Protein AF-A0AAT9LEZ1-F1 (afdb_monomer)

Solvent-accessible surface area (backbone atoms only — not comparable to full-atom values): 3744 Å² total; per-residue (Å²): 132,88,76,79,56,72,65,57,68,60,46,51,59,52,52,38,49,53,48,11,49,50,43,22,50,52,31,46,76,70,75,42,81,28,67,68,39,30,54,48,36,66,71,45,88,71,60,65,60,60,52,49,53,48,54,53,55,50,54,54,57,59,71,76,101

Secondary structure (DSSP, 8-state):
-----HHHHHHHHHHHHHHHHHHHHHHHHTTS-SHHHHHHHHH-S-HHHHHHHHHHHHHHHHHT-

Mean predicted aligned error: 9.12 Å

Radius of gyration: 15.35 Å; Cα contacts (8 Å, |Δi|>4): 29; chains: 1; bounding box: 37×17×46 Å

Nearest PDB structures (foldseek):
  7a0g-assembly1_FFF  TM=4.136E-01  e=6.684E+00  Serratia marcescens

Structure (mmCIF, N/CA/C/O backbone):
data_AF-A0AAT9LEZ1-F1
#
_entry.id   AF-A0AAT9LEZ1-F1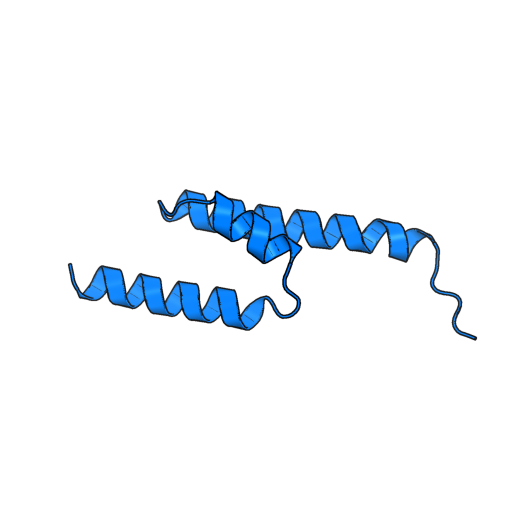
#
loop_
_atom_site.group_PDB
_atom_site.id
_atom_site.type_symbol
_atom_site.label_atom_id
_atom_site.label_alt_id
_atom_site.label_comp_id
_atom_site.label_asym_id
_atom_site.label_entity_id
_atom_site.label_seq_id
_atom_site.pdbx_PDB_ins_code
_atom_site.Cartn_x
_atom_site.Cartn_y
_atom_site.Cartn_z
_atom_site.occupancy
_atom_site.B_iso_or_equiv
_atom_site.auth_seq_id
_atom_site.auth_comp_id
_atom_site.auth_asym_id
_atom_site.auth_atom_id
_atom_site.pdbx_PDB_model_num
ATOM 1 N N . MET A 1 1 ? 25.395 7.131 -19.899 1.00 57.34 1 MET A N 1
ATOM 2 C CA . MET A 1 1 ? 23.997 7.482 -19.563 1.00 57.34 1 MET A CA 1
ATOM 3 C C . MET A 1 1 ? 23.193 6.192 -19.545 1.00 57.34 1 MET A C 1
ATOM 5 O O . MET A 1 1 ? 23.078 5.570 -20.591 1.00 57.34 1 MET A O 1
ATOM 9 N N . TYR A 1 2 ? 22.734 5.730 -18.379 1.00 68.62 2 TYR A N 1
ATOM 10 C CA . TYR A 1 2 ? 21.868 4.547 -18.298 1.00 68.62 2 TYR A CA 1
ATOM 11 C C . TYR A 1 2 ? 20.524 4.890 -18.948 1.00 68.62 2 TYR A C 1
ATOM 13 O O . TYR A 1 2 ? 19.803 5.755 -18.453 1.00 68.62 2 TYR A O 1
ATOM 21 N N . GLN A 1 3 ? 20.212 4.262 -20.079 1.00 79.88 3 GLN A N 1
ATOM 22 C CA . GLN A 1 3 ? 18.906 4.402 -20.712 1.00 79.88 3 GLN A CA 1
ATOM 23 C C . GLN A 1 3 ? 17.938 3.498 -19.954 1.00 79.88 3 GLN A C 1
ATOM 25 O O . GLN A 1 3 ? 18.018 2.275 -20.056 1.00 79.88 3 GLN A O 1
ATOM 30 N N . ILE A 1 4 ? 17.066 4.094 -19.137 1.00 80.44 4 ILE A N 1
ATOM 31 C CA . ILE A 1 4 ? 15.975 3.355 -18.499 1.00 80.44 4 ILE A CA 1
ATOM 32 C C . ILE A 1 4 ? 15.113 2.785 -19.632 1.00 80.44 4 ILE A C 1
ATOM 34 O O . ILE A 1 4 ? 14.616 3.558 -20.457 1.00 80.44 4 ILE A O 1
ATOM 38 N N . PRO A 1 5 ? 14.937 1.461 -19.717 1.00 86.44 5 PRO A N 1
ATOM 39 C CA . PRO A 1 5 ? 14.179 0.882 -20.808 1.00 86.44 5 PRO A CA 1
ATOM 40 C C . PRO A 1 5 ? 12.691 1.242 -20.676 1.00 86.44 5 PRO A C 1
ATOM 42 O O . PRO A 1 5 ? 12.146 1.259 -19.574 1.00 86.44 5 PRO A O 1
ATOM 45 N N . LEU A 1 6 ? 12.012 1.512 -21.799 1.00 83.19 6 LEU A N 1
ATOM 46 C CA . LEU A 1 6 ? 10.609 1.968 -21.814 1.00 83.19 6 LEU A CA 1
ATOM 47 C C . LEU A 1 6 ? 9.646 1.033 -21.065 1.00 83.19 6 LEU A C 1
ATOM 49 O O . LEU A 1 6 ? 8.684 1.498 -20.460 1.00 83.19 6 LEU A O 1
ATOM 53 N N . TRP A 1 7 ? 9.918 -0.273 -21.049 1.00 86.19 7 TRP A N 1
ATOM 54 C CA . TRP A 1 7 ? 9.102 -1.232 -20.305 1.00 86.19 7 TRP A CA 1
ATOM 55 C C . TRP A 1 7 ? 9.137 -0.994 -18.789 1.00 86.19 7 TRP A C 1
ATOM 57 O O . TRP A 1 7 ? 8.152 -1.276 -18.112 1.00 86.19 7 TRP A O 1
ATOM 67 N N . ALA A 1 8 ? 10.223 -0.433 -18.246 1.00 85.50 8 ALA A N 1
ATOM 68 C CA . ALA A 1 8 ? 10.336 -0.143 -16.817 1.00 85.50 8 ALA A CA 1
ATOM 69 C C . ALA A 1 8 ? 9.341 0.945 -16.381 1.00 85.50 8 ALA A C 1
ATOM 71 O O . ALA A 1 8 ? 8.778 0.867 -15.289 1.00 85.50 8 ALA A O 1
ATOM 72 N N . TRP A 1 9 ? 9.047 1.904 -17.265 1.00 84.50 9 TRP A N 1
ATOM 73 C CA . TRP A 1 9 ? 8.017 2.919 -17.036 1.00 84.50 9 TRP A CA 1
ATOM 74 C C . TRP A 1 9 ? 6.605 2.333 -17.002 1.00 84.50 9 TRP A C 1
ATOM 76 O O . TRP A 1 9 ? 5.771 2.824 -16.250 1.00 84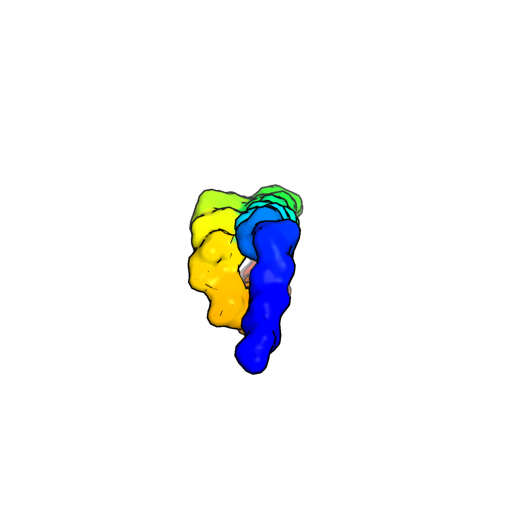.50 9 TRP A O 1
ATOM 86 N N . ALA A 1 10 ? 6.344 1.264 -17.760 1.00 86.31 10 ALA A N 1
ATOM 87 C CA . ALA A 1 10 ? 5.078 0.534 -17.702 1.00 86.31 10 ALA A CA 1
ATOM 88 C C . ALA A 1 10 ? 4.983 -0.383 -16.468 1.00 86.31 10 ALA A C 1
ATOM 90 O O . ALA A 1 10 ? 3.897 -0.608 -15.941 1.00 86.31 10 ALA A O 1
ATOM 91 N N . LEU A 1 11 ? 6.115 -0.888 -15.974 1.00 87.56 11 LEU A N 1
ATOM 92 C CA . LEU A 1 11 ? 6.168 -1.790 -14.820 1.00 87.56 11 LEU A CA 1
ATOM 93 C C . LEU A 1 11 ? 5.947 -1.069 -13.481 1.00 87.56 11 LEU A C 1
ATOM 95 O O . LEU A 1 11 ? 5.339 -1.631 -12.573 1.00 87.56 11 LEU A O 1
ATOM 99 N N . LEU A 1 12 ? 6.369 0.192 -13.380 1.00 83.12 12 LEU A N 1
ATOM 100 C CA . LEU A 1 12 ? 6.147 1.066 -12.221 1.00 83.12 12 LEU A CA 1
ATOM 101 C C . LEU A 1 12 ? 4.669 1.163 -11.782 1.00 83.12 12 LEU A C 1
ATOM 103 O O . LEU A 1 12 ? 4.371 0.810 -10.639 1.00 83.12 12 LEU A O 1
ATOM 107 N N . PRO A 1 13 ? 3.719 1.580 -12.643 1.00 86.06 13 PRO A N 1
ATOM 108 C CA . PRO A 1 13 ? 2.311 1.657 -12.268 1.00 86.06 13 PRO A CA 1
ATOM 109 C C . PRO A 1 13 ? 1.706 0.277 -12.004 1.00 86.06 13 PRO A C 1
ATOM 111 O O . PRO A 1 13 ? 0.862 0.151 -11.123 1.00 86.06 13 PRO A O 1
ATOM 114 N N . VAL A 1 14 ? 2.156 -0.774 -12.697 1.00 88.31 14 VAL A N 1
ATOM 115 C CA . VAL A 1 14 ? 1.679 -2.147 -12.460 1.00 88.31 14 VAL A CA 1
ATOM 116 C C . VAL A 1 14 ? 2.042 -2.610 -11.050 1.00 88.31 14 VAL A C 1
ATOM 118 O O . VAL A 1 14 ? 1.181 -3.107 -10.326 1.00 88.31 14 VAL A O 1
ATOM 121 N N . ILE A 1 15 ? 3.287 -2.393 -10.624 1.00 84.75 15 ILE A N 1
ATOM 122 C CA . ILE A 1 15 ? 3.734 -2.740 -9.270 1.00 84.75 15 ILE A CA 1
ATOM 123 C C . ILE A 1 15 ? 2.985 -1.910 -8.220 1.00 84.75 15 ILE A C 1
ATOM 125 O O . ILE A 1 15 ? 2.522 -2.472 -7.227 1.00 84.75 15 ILE A O 1
ATOM 129 N N . LEU A 1 16 ? 2.801 -0.605 -8.449 1.00 80.94 16 LEU A N 1
ATOM 130 C CA . LEU A 1 16 ? 2.045 0.270 -7.542 1.00 80.94 16 LEU A CA 1
ATOM 131 C C . LEU A 1 16 ? 0.578 -0.163 -7.400 1.00 80.94 16 LEU A C 1
ATOM 133 O O . LEU A 1 16 ? 0.040 -0.175 -6.293 1.00 80.94 16 LEU A O 1
ATOM 137 N N . LEU A 1 17 ? -0.061 -0.573 -8.498 1.00 84.62 17 LEU A N 1
ATOM 138 C CA . LEU A 1 17 ? -1.434 -1.078 -8.487 1.00 84.62 17 LEU A CA 1
ATOM 139 C C . LEU A 1 17 ? -1.541 -2.421 -7.764 1.00 84.62 17 LEU A C 1
ATOM 141 O O . LEU A 1 17 ? -2.455 -2.602 -6.962 1.00 84.62 17 LEU A O 1
ATOM 145 N N . ILE A 1 18 ? -0.602 -3.344 -7.994 1.00 86.50 18 ILE A N 1
ATOM 146 C CA . ILE A 1 18 ? -0.561 -4.635 -7.290 1.00 86.50 18 ILE A CA 1
ATOM 147 C C . ILE A 1 18 ? -0.367 -4.412 -5.785 1.00 86.50 18 ILE A C 1
ATOM 149 O O . ILE A 1 18 ? -1.084 -5.017 -4.985 1.00 86.50 18 ILE A O 1
ATOM 153 N N . GLN A 1 19 ? 0.541 -3.510 -5.398 1.00 81.50 19 GLN A N 1
ATOM 154 C CA . GLN A 1 19 ? 0.767 -3.125 -4.004 1.00 81.50 19 GLN A CA 1
ATOM 155 C C . GLN A 1 19 ? -0.508 -2.547 -3.374 1.00 81.50 19 GLN A C 1
ATOM 157 O O . GLN A 1 19 ? -0.942 -3.011 -2.318 1.00 81.50 19 GLN A O 1
ATOM 162 N N . ALA A 1 20 ? -1.142 -1.569 -4.023 1.00 78.75 20 ALA A N 1
ATOM 163 C CA . ALA A 1 20 ? -2.369 -0.953 -3.526 1.00 78.75 20 ALA A CA 1
ATOM 164 C C . ALA A 1 20 ? -3.524 -1.961 -3.418 1.00 78.75 20 ALA A C 1
ATOM 166 O O . ALA A 1 20 ? -4.258 -1.957 -2.428 1.00 78.75 20 ALA A O 1
ATOM 167 N N . PHE A 1 21 ? -3.652 -2.868 -4.392 1.00 84.81 21 PHE A N 1
ATOM 168 C CA . PHE A 1 21 ? -4.670 -3.918 -4.400 1.00 84.81 21 PHE A CA 1
ATOM 169 C C . PHE A 1 21 ? -4.475 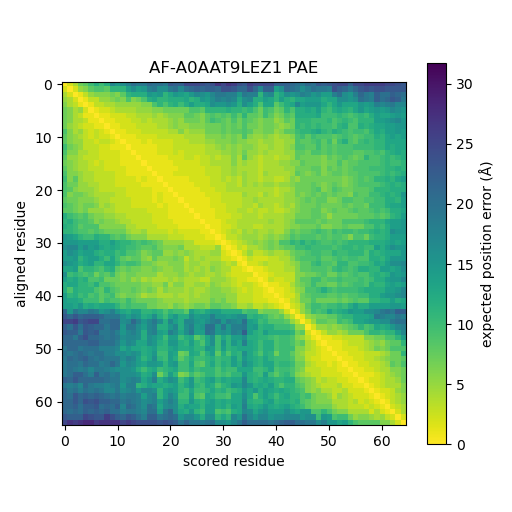-4.921 -3.258 1.00 84.81 21 PHE A C 1
ATOM 171 O O . PHE A 1 21 ? -5.440 -5.306 -2.596 1.00 84.81 21 PHE A O 1
ATOM 178 N N . TRP A 1 22 ? -3.227 -5.303 -2.976 1.00 81.19 22 TRP A N 1
ATOM 179 C CA . TRP A 1 22 ? -2.895 -6.172 -1.847 1.00 81.19 22 TRP A CA 1
ATOM 180 C C . TRP A 1 22 ? -3.289 -5.554 -0.505 1.00 81.19 22 TRP A C 1
ATOM 182 O O . TRP A 1 22 ? -3.937 -6.217 0.306 1.00 81.19 22 TRP A O 1
ATOM 192 N N . ILE A 1 23 ? -2.963 -4.279 -0.283 1.00 75.50 23 ILE A N 1
ATOM 193 C CA . ILE A 1 23 ? -3.298 -3.575 0.964 1.00 75.50 23 ILE A CA 1
ATOM 194 C C . ILE A 1 23 ? -4.820 -3.386 1.080 1.00 75.50 23 ILE A C 1
ATOM 196 O O . ILE A 1 23 ? -5.395 -3.610 2.146 1.00 75.50 23 ILE A O 1
ATOM 200 N N . PHE A 1 24 ? -5.494 -3.042 -0.021 1.00 80.88 24 PHE A N 1
ATOM 201 C CA . PHE A 1 24 ? -6.954 -2.933 -0.067 1.00 80.88 24 PHE A CA 1
ATOM 202 C C . PHE A 1 24 ? -7.632 -4.254 0.327 1.00 80.88 24 PHE 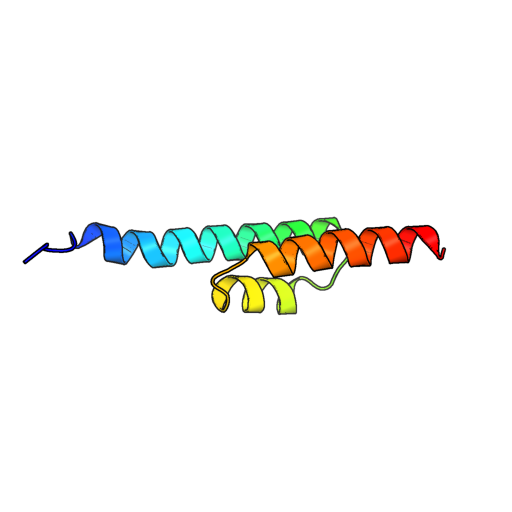A C 1
ATOM 204 O O . PHE A 1 24 ? -8.569 -4.272 1.132 1.00 80.88 24 PHE A O 1
ATOM 211 N N . GLN A 1 25 ? -7.131 -5.375 -0.196 1.00 81.62 25 GLN A N 1
ATOM 212 C CA . GLN A 1 25 ? -7.669 -6.700 0.091 1.00 81.62 25 GLN A CA 1
ATOM 213 C C . GLN A 1 25 ? -7.351 -7.166 1.520 1.00 81.62 25 GLN A C 1
ATOM 215 O O . GLN A 1 25 ? -8.217 -7.762 2.165 1.00 81.62 25 GLN A O 1
ATOM 220 N N . ASP A 1 26 ? -6.153 -6.886 2.039 1.00 78.75 26 ASP A N 1
ATOM 221 C CA . ASP A 1 26 ? -5.776 -7.212 3.421 1.00 78.75 26 ASP A CA 1
ATOM 222 C C . ASP A 1 26 ? -6.625 -6.420 4.433 1.00 78.75 26 ASP A C 1
ATOM 224 O O . ASP A 1 26 ? -7.192 -7.005 5.359 1.00 78.75 26 ASP A O 1
ATOM 228 N N . ALA A 1 27 ? -6.848 -5.123 4.191 1.00 73.50 27 ALA A N 1
ATOM 229 C CA . ALA A 1 27 ? -7.746 -4.299 5.001 1.00 73.50 27 ALA A CA 1
ATOM 230 C C . ALA A 1 27 ? -9.191 -4.826 4.987 1.00 73.50 27 ALA A C 1
ATOM 232 O O . ALA A 1 27 ? -9.818 -4.955 6.044 1.00 73.50 27 ALA A O 1
ATOM 233 N N . LYS A 1 28 ? -9.695 -5.206 3.803 1.00 77.88 28 LYS A N 1
ATOM 234 C CA . LYS A 1 28 ? -11.040 -5.775 3.636 1.00 77.88 28 LYS A CA 1
ATOM 235 C C . LYS A 1 28 ? -11.199 -7.095 4.394 1.00 77.88 28 LYS A C 1
ATOM 237 O O . LYS A 1 28 ? -12.196 -7.282 5.088 1.00 77.88 28 LYS A O 1
ATOM 242 N N . ARG A 1 29 ? -10.210 -7.995 4.313 1.00 75.38 29 ARG A N 1
ATOM 243 C CA . ARG A 1 29 ? -10.207 -9.277 5.047 1.00 75.38 29 ARG A CA 1
ATOM 244 C C . ARG A 1 29 ? -10.196 -9.089 6.565 1.00 75.38 29 ARG A C 1
ATOM 246 O O . ARG A 1 29 ? -10.719 -9.935 7.281 1.00 75.38 29 ARG A O 1
ATOM 253 N N . ARG A 1 30 ? -9.629 -7.986 7.056 1.00 72.81 30 ARG A N 1
ATOM 254 C CA . ARG A 1 30 ? -9.563 -7.652 8.488 1.00 72.81 30 ARG A CA 1
ATOM 255 C C . ARG A 1 30 ? -10.773 -6.857 8.994 1.00 72.81 30 ARG A C 1
ATOM 257 O O . ARG A 1 30 ? -10.789 -6.478 10.162 1.00 72.81 30 ARG A O 1
ATOM 264 N N . GLY A 1 31 ? -11.778 -6.607 8.146 1.00 69.94 31 GLY A N 1
ATOM 265 C CA . GLY A 1 31 ? -12.978 -5.841 8.506 1.00 69.94 31 GLY A CA 1
ATOM 266 C C . GLY A 1 31 ? -12.716 -4.345 8.713 1.00 69.94 31 GLY A C 1
ATOM 267 O O . GLY A 1 31 ? -13.485 -3.671 9.394 1.00 69.94 31 GLY A O 1
ATOM 268 N N . LEU A 1 32 ? -11.615 -3.828 8.162 1.00 66.69 32 LEU A N 1
ATOM 269 C CA . LEU A 1 32 ? -11.241 -2.417 8.210 1.00 66.69 32 LEU A CA 1
ATOM 270 C C . LEU A 1 32 ? -11.700 -1.727 6.922 1.00 66.69 32 LEU A C 1
ATOM 272 O O . LEU A 1 32 ? -11.753 -2.352 5.865 1.00 66.69 32 LEU A O 1
ATOM 276 N N . ASN A 1 33 ? -12.015 -0.431 6.994 1.00 73.25 33 ASN A N 1
ATOM 277 C CA . ASN A 1 33 ? -12.421 0.340 5.818 1.00 73.25 33 ASN A CA 1
ATOM 278 C C . ASN A 1 33 ? -11.274 0.366 4.784 1.00 73.25 33 ASN A C 1
ATOM 280 O O . ASN A 1 33 ? -10.246 0.969 5.086 1.00 73.25 33 ASN A O 1
ATOM 284 N N . PRO A 1 34 ? -11.417 -0.251 3.594 1.00 69.62 34 PRO A N 1
ATOM 285 C CA . PRO A 1 34 ? -10.312 -0.472 2.659 1.00 69.62 34 PRO A CA 1
ATOM 286 C C . PRO A 1 34 ? -9.943 0.769 1.820 1.00 69.62 34 PRO A C 1
ATOM 288 O O . PRO A 1 34 ? -8.845 0.835 1.271 1.00 69.62 34 PRO A O 1
ATOM 291 N N . TRP A 1 35 ? -10.815 1.780 1.761 1.00 69.94 35 TRP A N 1
ATOM 292 C CA . TRP A 1 35 ? -10.614 3.027 1.006 1.00 69.94 35 TRP A CA 1
ATOM 293 C C . TRP A 1 35 ? -9.349 3.821 1.389 1.00 69.94 35 TRP A C 1
ATOM 295 O O . TRP A 1 35 ? -8.528 4.086 0.507 1.00 69.94 35 TRP A O 1
ATOM 305 N N . PRO A 1 36 ? -9.128 4.174 2.675 1.00 73.31 36 PRO A N 1
ATOM 306 C CA . PRO A 1 36 ? -7.911 4.878 3.088 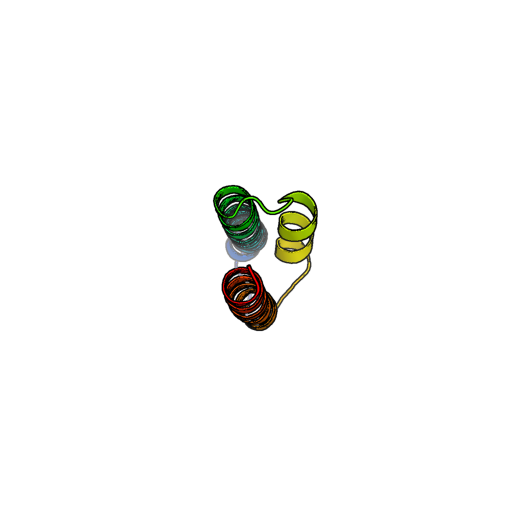1.00 73.31 36 PRO A CA 1
ATOM 307 C C . PRO A 1 36 ? -6.635 4.067 2.820 1.00 73.31 36 PRO A C 1
ATOM 309 O O . PRO A 1 36 ? -5.586 4.640 2.542 1.00 73.31 36 PRO A O 1
ATOM 312 N N . TRP A 1 37 ? -6.719 2.736 2.832 1.00 70.44 37 TRP A N 1
ATOM 313 C CA . TRP A 1 37 ? -5.572 1.853 2.622 1.00 70.44 37 TRP A CA 1
ATOM 314 C C . TRP A 1 37 ? -5.154 1.726 1.155 1.00 70.44 37 TRP A C 1
ATOM 316 O O . TRP A 1 37 ? -3.958 1.702 0.870 1.00 70.44 37 TRP A O 1
ATOM 326 N N . GLY A 1 38 ? -6.112 1.712 0.222 1.00 75.06 38 GLY A N 1
ATOM 327 C CA . GLY A 1 38 ? -5.817 1.765 -1.214 1.00 75.06 38 GLY A CA 1
ATOM 328 C C . GLY A 1 38 ? -5.147 3.083 -1.620 1.00 75.06 38 GLY A C 1
ATOM 329 O O . GLY A 1 38 ? -4.157 3.072 -2.349 1.00 75.06 38 GLY A O 1
ATOM 330 N N . ALA A 1 39 ? -5.624 4.210 -1.076 1.00 75.12 39 ALA A N 1
ATOM 331 C CA . ALA A 1 39 ? -5.023 5.525 -1.305 1.00 75.12 39 ALA A CA 1
ATOM 332 C C . ALA A 1 39 ? -3.603 5.626 -0.716 1.00 75.12 39 ALA A C 1
ATOM 334 O O . ALA A 1 39 ? -2.689 6.092 -1.393 1.00 75.12 39 ALA A O 1
ATOM 335 N N . LEU A 1 40 ? -3.383 5.123 0.506 1.00 71.38 40 LEU A N 1
ATOM 336 C CA . LEU A 1 40 ? -2.049 5.077 1.120 1.00 71.38 40 LEU A CA 1
ATOM 337 C C . LEU A 1 40 ? -1.080 4.161 0.364 1.00 71.38 40 LEU A C 1
ATOM 339 O O . LEU A 1 40 ? 0.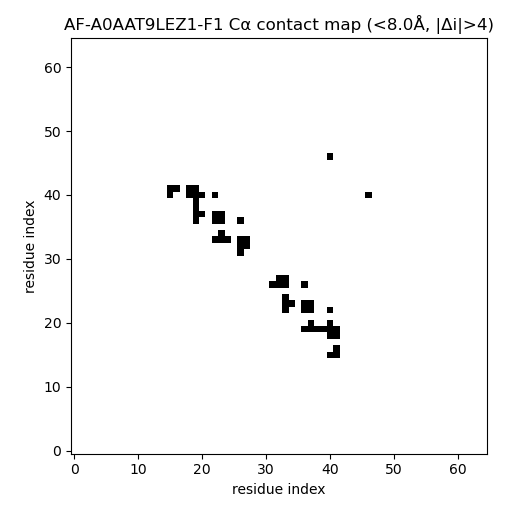099 4.498 0.260 1.00 71.38 40 LEU A O 1
ATOM 343 N N . GLY A 1 41 ? -1.569 3.040 -0.176 1.00 71.19 41 GLY A N 1
ATOM 344 C CA . GLY A 1 41 ? -0.786 2.108 -0.988 1.00 71.19 41 GLY A CA 1
ATOM 345 C C . GLY A 1 41 ? -0.303 2.698 -2.313 1.00 71.19 41 GLY A C 1
ATOM 346 O O . GLY A 1 41 ? 0.784 2.338 -2.757 1.00 71.19 41 GLY A O 1
ATOM 347 N N . LEU A 1 42 ? -1.073 3.623 -2.896 1.00 71.12 42 LEU A N 1
ATOM 348 C CA . LEU A 1 42 ? -0.699 4.387 -4.094 1.00 71.12 42 LEU A CA 1
ATOM 349 C C . LEU A 1 42 ? 0.250 5.553 -3.784 1.00 71.12 42 LEU A C 1
ATOM 351 O O . L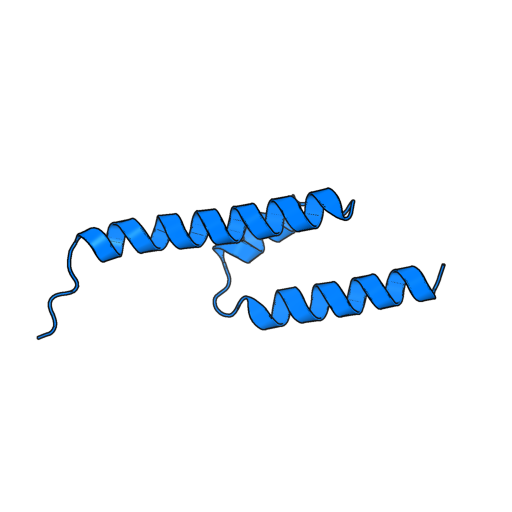EU A 1 42 ? 1.040 5.935 -4.642 1.00 71.12 42 LEU A O 1
ATOM 355 N N . LEU A 1 43 ? 0.173 6.120 -2.575 1.00 71.62 43 LEU A N 1
ATOM 356 C CA . LEU A 1 43 ? 0.914 7.326 -2.197 1.00 71.62 43 LEU A CA 1
ATOM 357 C C . LEU A 1 43 ? 2.289 7.044 -1.558 1.00 71.62 43 LEU A C 1
ATOM 359 O O . LEU A 1 43 ? 3.129 7.939 -1.542 1.00 71.62 43 LEU A O 1
ATOM 363 N N . ASN A 1 44 ? 2.531 5.849 -0.996 1.00 65.69 44 ASN A N 1
ATOM 364 C CA . ASN A 1 44 ? 3.694 5.617 -0.125 1.00 65.69 44 ASN A CA 1
ATOM 365 C C . ASN A 1 44 ? 4.741 4.632 -0.666 1.00 65.69 44 ASN A C 1
ATOM 367 O O . ASN A 1 44 ? 4.537 3.419 -0.733 1.00 65.69 44 ASN A O 1
ATOM 371 N N . PHE A 1 45 ? 5.932 5.186 -0.872 1.00 45.91 45 PHE A N 1
ATOM 372 C CA . PHE A 1 45 ? 7.242 4.562 -0.678 1.00 45.91 45 PHE A CA 1
ATOM 373 C C . PHE A 1 45 ? 7.744 5.151 0.663 1.00 45.91 45 PHE A C 1
ATOM 375 O O . PHE A 1 45 ? 7.913 6.369 0.691 1.00 45.91 45 PHE A O 1
ATOM 382 N N . PRO A 1 46 ? 7.876 4.431 1.805 1.00 55.25 46 PRO A N 1
ATOM 383 C CA . PRO A 1 46 ? 8.179 3.016 2.029 1.00 55.25 46 PRO A CA 1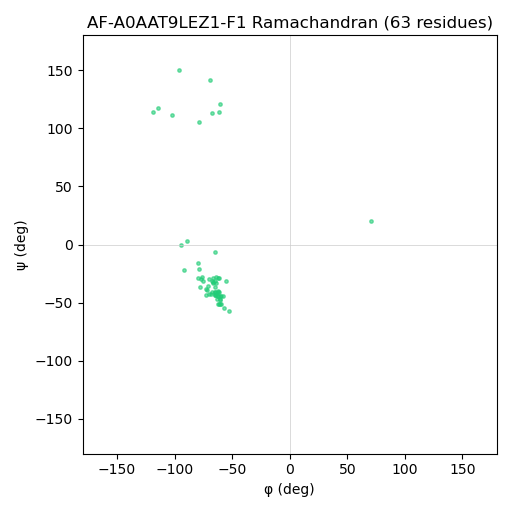
ATOM 384 C C . PRO A 1 46 ? 7.039 2.277 2.772 1.00 55.25 46 PRO A C 1
ATOM 386 O O . PRO A 1 46 ? 6.754 2.522 3.945 1.00 55.25 46 PRO A O 1
ATOM 389 N N . GLY A 1 47 ? 6.385 1.324 2.104 1.00 60.28 47 GLY A N 1
ATOM 390 C CA . GLY A 1 47 ? 5.196 0.621 2.621 1.00 60.28 47 GLY A CA 1
ATOM 391 C C . GLY A 1 47 ? 5.402 -0.265 3.864 1.00 60.28 47 GLY A C 1
ATOM 392 O O . GLY A 1 47 ? 4.423 -0.763 4.424 1.00 60.28 47 GLY A O 1
ATOM 393 N N . SER A 1 48 ? 6.641 -0.454 4.325 1.00 58.22 48 SER A N 1
ATOM 394 C CA . SER A 1 48 ? 6.984 -1.302 5.476 1.00 58.22 48 SER A CA 1
ATOM 395 C C . SER A 1 48 ? 6.545 -0.715 6.823 1.00 58.22 48 SER A C 1
ATOM 397 O O . SER A 1 48 ? 6.107 -1.450 7.706 1.00 58.22 48 SER A O 1
ATOM 399 N N . LEU A 1 49 ? 6.597 0.610 6.988 1.00 61.97 49 LEU A N 1
ATOM 400 C CA . LEU A 1 49 ? 6.227 1.253 8.254 1.00 61.97 49 LEU A CA 1
ATOM 401 C C . LEU A 1 49 ? 4.709 1.218 8.487 1.00 61.97 49 LEU A C 1
ATOM 403 O O . LEU A 1 49 ? 4.238 0.984 9.597 1.00 61.97 49 LEU A O 1
ATOM 407 N N . ILE A 1 50 ? 3.941 1.398 7.412 1.00 67.38 50 ILE A N 1
ATOM 408 C CA . ILE A 1 50 ? 2.475 1.407 7.443 1.00 67.38 50 ILE A CA 1
ATOM 409 C C . ILE A 1 50 ? 1.939 0.002 7.729 1.00 67.38 50 ILE A C 1
ATOM 411 O O . ILE A 1 50 ? 1.041 -0.153 8.555 1.00 67.38 50 ILE A O 1
ATOM 415 N N . THR A 1 51 ? 2.518 -1.029 7.105 1.00 66.19 51 THR A N 1
ATOM 416 C CA . THR A 1 51 ? 2.171 -2.432 7.390 1.00 66.19 51 THR A CA 1
ATOM 417 C C . THR A 1 51 ? 2.539 -2.834 8.817 1.00 66.19 51 THR A C 1
ATOM 419 O O . THR A 1 51 ? 1.734 -3.477 9.490 1.00 66.19 51 THR A O 1
ATOM 422 N N . TYR A 1 52 ? 3.697 -2.405 9.322 1.00 67.50 52 TYR A N 1
ATOM 423 C CA . TYR A 1 52 ? 4.095 -2.652 10.709 1.00 67.50 52 TYR A CA 1
ATOM 424 C C . TYR A 1 52 ? 3.128 -2.012 11.717 1.00 67.50 52 TYR A C 1
ATOM 426 O O . TYR A 1 52 ? 2.603 -2.696 12.597 1.00 67.50 52 TYR A O 1
ATOM 434 N N . LEU A 1 53 ? 2.823 -0.721 11.561 1.00 64.00 53 LEU A N 1
ATOM 435 C CA . LEU A 1 53 ? 1.908 -0.005 12.457 1.00 64.00 53 LEU A CA 1
ATOM 436 C C . LEU A 1 53 ? 0.481 -0.562 12.406 1.00 64.00 53 LEU A C 1
ATOM 438 O O . LEU A 1 53 ? -0.204 -0.585 13.429 1.00 64.00 53 LEU A O 1
ATOM 442 N N . LEU A 1 54 ? 0.046 -1.052 11.244 1.00 66.62 54 LEU A N 1
ATOM 443 C CA . LEU A 1 54 ? -1.215 -1.769 11.070 1.00 66.62 54 LEU A CA 1
ATOM 444 C C . LEU A 1 54 ? -1.269 -3.065 11.875 1.00 66.62 54 LE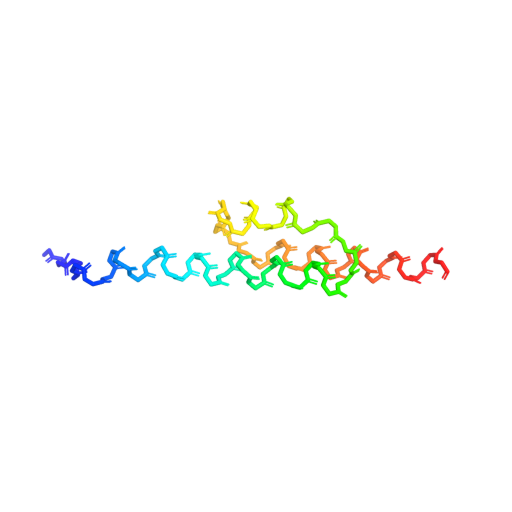U A C 1
ATOM 446 O O . LEU A 1 54 ? -2.236 -3.301 12.602 1.00 66.62 54 LEU A O 1
ATOM 450 N N . VAL A 1 55 ? -0.238 -3.902 11.741 1.00 68.19 55 VAL A N 1
ATOM 451 C CA . VAL A 1 55 ? -0.133 -5.177 12.459 1.00 68.19 55 VAL A CA 1
ATOM 452 C C . VAL A 1 55 ? -0.129 -4.923 13.962 1.00 68.19 55 VAL A C 1
ATOM 454 O O . VAL A 1 55 ? -0.929 -5.521 14.681 1.00 68.19 55 VAL A O 1
ATOM 457 N N . VAL A 1 56 ? 0.688 -3.974 14.420 1.00 70.50 56 VAL A N 1
ATOM 458 C CA . VAL A 1 56 ? 0.768 -3.580 15.832 1.00 70.50 56 VAL A CA 1
ATOM 459 C C . VAL A 1 56 ? -0.581 -3.057 16.337 1.00 70.50 56 VAL A C 1
ATOM 461 O O . VAL A 1 56 ? -1.114 -3.563 17.322 1.00 70.50 56 VAL A O 1
ATOM 464 N N . SER A 1 57 ? -1.201 -2.112 15.629 1.00 65.44 57 SER A N 1
ATOM 465 C CA . SER A 1 57 ? -2.471 -1.504 16.055 1.00 65.44 57 SER A CA 1
ATOM 466 C C . SER A 1 57 ? -3.650 -2.485 16.046 1.00 65.44 57 SER A C 1
ATOM 468 O O . SER A 1 57 ? -4.592 -2.332 16.827 1.00 65.44 57 SER A O 1
ATOM 470 N N . LEU A 1 58 ? -3.626 -3.497 15.175 1.00 64.81 58 LEU A N 1
ATOM 471 C CA . LEU A 1 58 ? -4.629 -4.563 15.141 1.00 64.81 58 LEU A CA 1
ATOM 472 C C . LEU A 1 58 ? -4.471 -5.531 16.320 1.00 64.81 58 LEU A C 1
ATOM 474 O O . LEU A 1 58 ? -5.469 -5.906 16.940 1.00 64.81 58 LEU A O 1
ATOM 478 N N . ILE A 1 59 ? -3.231 -5.923 16.626 1.00 64.44 59 ILE A N 1
ATOM 479 C CA . ILE A 1 59 ? -2.912 -6.794 17.764 1.00 64.44 59 ILE A CA 1
ATOM 480 C C . ILE A 1 59 ? -3.365 -6.124 19.068 1.00 64.44 59 ILE A C 1
ATOM 482 O O . ILE A 1 59 ? -4.047 -6.752 19.880 1.00 64.44 59 ILE A O 1
ATOM 486 N N . GLU A 1 60 ? -3.096 -4.827 19.216 1.00 65.75 60 GLU A N 1
ATOM 487 C CA . GLU A 1 60 ? -3.488 -4.044 20.390 1.00 65.75 60 GLU A CA 1
ATOM 488 C C . GLU A 1 60 ? -5.018 -3.984 20.577 1.00 65.75 60 GLU A C 1
ATOM 490 O O . GLU A 1 60 ? -5.535 -4.129 21.687 1.00 65.75 60 GLU A O 1
ATOM 495 N N . ARG A 1 61 ? -5.778 -3.819 19.483 1.00 60.91 61 ARG A N 1
ATOM 496 C CA . ARG A 1 61 ? -7.253 -3.747 19.523 1.00 60.91 61 ARG A CA 1
ATOM 497 C C . ARG A 1 61 ? -7.916 -5.076 19.868 1.00 60.91 61 ARG A C 1
ATOM 499 O O . ARG A 1 61 ? -8.999 -5.062 20.449 1.00 60.91 61 ARG A O 1
ATOM 506 N N . ARG A 1 62 ? -7.295 -6.204 19.512 1.00 58.25 62 ARG A N 1
ATOM 507 C CA . ARG A 1 62 ? -7.780 -7.540 19.888 1.00 58.25 62 ARG A CA 1
ATOM 508 C C . ARG A 1 62 ? -7.479 -7.864 21.349 1.00 58.25 62 ARG A C 1
ATOM 510 O O . ARG A 1 62 ? -8.229 -8.612 21.949 1.00 58.25 62 ARG A O 1
ATOM 517 N N . LYS A 1 63 ? -6.413 -7.290 21.916 1.00 57.69 63 LYS A N 1
ATOM 518 C CA . LYS A 1 63 ? -6.019 -7.501 23.317 1.00 57.69 63 LYS A CA 1
ATOM 519 C C . LYS A 1 63 ? -6.850 -6.684 24.316 1.00 57.69 63 LYS A C 1
ATOM 521 O O . LYS A 1 63 ? -6.892 -7.026 25.490 1.00 57.69 63 LYS A O 1
ATOM 526 N N . ARG A 1 64 ? -7.487 -5.599 23.860 1.00 55.75 64 ARG A N 1
ATOM 527 C CA . ARG A 1 64 ? -8.358 -4.735 24.679 1.00 55.75 64 ARG A CA 1
ATOM 528 C C . ARG A 1 64 ? -9.850 -5.082 24.624 1.00 55.75 64 ARG A C 1
ATOM 530 O O . ARG A 1 64 ? -10.630 -4.379 25.262 1.00 55.75 64 ARG A O 1
ATOM 537 N N . ARG A 1 65 ? -10.248 -6.105 23.866 1.00 47.66 65 ARG A N 1
ATOM 538 C CA . ARG A 1 65 ? -11.623 -6.615 23.830 1.00 47.66 65 ARG A CA 1
ATOM 539 C C . ARG A 1 65 ? -11.714 -8.006 24.424 1.00 47.66 65 ARG A C 1
ATOM 541 O O . ARG A 1 65 ? -10.716 -8.746 24.300 1.00 47.66 65 ARG A O 1
#

pLDDT: mean 72.46, std 10.21, range [45.91, 88.31]

Sequence (65 aa):
MYQIPLWAWALLPVILLIQAFWIFQDAKRRGLNPWPWGALGLLNFPGSLITYLLVVSLIERRKRR

Organism: NCBI:txid3085328

Foldseek 3Di:
DDDDDPVVVVVVVVVLQVQLVVQLVVCVVLVHNSVVSSVCSNVDPPCPVVVVVVVVVSVVVVVVD